Protein AF-A0A3N5GPU4-F1 (afdb_monomer_lite)

Structure (mmCIF, N/CA/C/O backbone):
data_AF-A0A3N5GPU4-F1
#
_entry.id   AF-A0A3N5GPU4-F1
#
loop_
_atom_site.group_PDB
_atom_site.id
_atom_site.type_symbol
_atom_site.label_atom_id
_atom_site.label_alt_id
_atom_site.label_comp_id
_atom_site.label_asym_id
_atom_site.label_entity_id
_atom_site.label_seq_id
_atom_site.pdbx_PDB_ins_code
_atom_site.Cartn_x
_atom_site.Cartn_y
_atom_site.Cartn_z
_atom_site.occupancy
_atom_site.B_iso_or_equiv
_atom_site.auth_seq_id
_atom_site.auth_comp_id
_atom_site.auth_asym_id
_atom_site.auth_atom_id
_atom_site.pdbx_PDB_model_num
ATOM 1 N N . MET A 1 1 ? -54.679 56.031 53.999 1.00 40.88 1 MET A N 1
ATOM 2 C CA . MET A 1 1 ? -55.301 56.133 52.662 1.00 40.88 1 MET A CA 1
ATOM 3 C C . MET A 1 1 ? -54.328 55.562 51.638 1.00 40.88 1 MET A C 1
ATOM 5 O O . MET A 1 1 ? -53.321 56.188 51.345 1.00 40.88 1 MET A O 1
ATOM 9 N N . LEU A 1 2 ? -54.595 54.326 51.203 1.00 44.41 2 LEU A N 1
ATOM 10 C CA . LEU A 1 2 ? -53.913 53.600 50.126 1.00 44.41 2 LEU A CA 1
ATOM 11 C C . LEU A 1 2 ? -54.060 54.351 48.800 1.00 44.41 2 LEU A C 1
ATOM 13 O O . LEU A 1 2 ? -55.201 54.621 48.430 1.00 44.41 2 LEU A O 1
ATOM 17 N N . ARG A 1 3 ? -52.971 54.553 48.043 1.00 44.88 3 ARG A N 1
ATOM 18 C CA . ARG A 1 3 ? -53.021 54.632 46.571 1.00 44.88 3 ARG A CA 1
ATOM 19 C C . ARG A 1 3 ? -51.745 54.083 45.919 1.00 44.88 3 ARG A C 1
ATOM 21 O O . ARG A 1 3 ? -50.701 54.717 45.935 1.00 44.88 3 ARG A O 1
ATOM 28 N N . CYS A 1 4 ? -51.922 52.908 45.313 1.00 46.06 4 CYS A N 1
ATOM 29 C CA . CYS A 1 4 ? -51.474 52.545 43.966 1.00 46.06 4 CYS A CA 1
ATOM 30 C C . CYS A 1 4 ? -49.978 52.638 43.628 1.00 46.06 4 CYS A C 1
ATOM 32 O O . CYS A 1 4 ? -49.576 53.456 42.810 1.00 46.06 4 CYS A O 1
ATOM 34 N N . ALA A 1 5 ? -49.190 51.689 44.136 1.00 51.31 5 ALA A N 1
ATOM 35 C CA . ALA A 1 5 ? -47.866 51.334 43.606 1.00 51.31 5 ALA A CA 1
ATOM 36 C C . ALA A 1 5 ? -47.909 50.023 42.780 1.00 51.31 5 ALA A C 1
ATOM 38 O O . ALA A 1 5 ? -46.985 49.217 42.826 1.00 51.31 5 ALA A O 1
ATOM 39 N N . SER A 1 6 ? -49.009 49.764 42.061 1.00 52.56 6 SER A N 1
ATOM 40 C CA . SER A 1 6 ? -49.341 48.425 41.534 1.00 52.56 6 SER A CA 1
ATOM 41 C C . SER A 1 6 ? -49.562 48.361 40.022 1.00 52.56 6 SER A C 1
ATOM 43 O O . SER A 1 6 ? -50.346 47.539 39.559 1.00 52.56 6 SER A O 1
ATOM 45 N N . THR A 1 7 ? -48.868 49.185 39.232 1.00 50.41 7 THR A N 1
ATOM 46 C CA . THR A 1 7 ? -49.038 49.148 37.765 1.00 50.41 7 THR A CA 1
ATOM 47 C C . THR A 1 7 ? -47.733 49.296 36.984 1.00 50.41 7 THR A C 1
ATOM 49 O O . THR A 1 7 ? -47.697 49.971 35.964 1.00 50.41 7 THR A O 1
ATOM 52 N N . LEU A 1 8 ? -46.638 48.683 37.447 1.00 48.53 8 LEU A N 1
ATOM 53 C CA . LEU A 1 8 ? -45.369 48.680 36.695 1.00 48.53 8 LEU A CA 1
ATOM 54 C C . LEU A 1 8 ? -44.578 47.361 36.762 1.00 48.53 8 LEU A C 1
ATOM 56 O O . LEU A 1 8 ? -43.418 47.323 36.374 1.00 48.53 8 LEU A O 1
ATOM 60 N N . LEU A 1 9 ? -45.196 46.261 37.211 1.00 51.00 9 LEU A N 1
ATOM 61 C CA . LEU A 1 9 ? -44.506 44.977 37.435 1.00 51.00 9 LEU A CA 1
ATOM 62 C C . LEU A 1 9 ? -45.123 43.776 36.696 1.00 51.00 9 LEU A C 1
ATOM 64 O O . LEU A 1 9 ? -44.971 42.645 37.142 1.00 51.00 9 LEU A O 1
ATOM 68 N N . LEU A 1 10 ? -45.818 43.984 35.571 1.00 47.97 10 LEU A N 1
ATOM 69 C CA . LEU A 1 10 ? -46.536 42.886 34.894 1.00 47.97 10 LEU A CA 1
ATOM 70 C C . LEU A 1 10 ? -46.250 42.688 33.397 1.00 47.97 10 LEU A C 1
ATOM 72 O O . LEU A 1 10 ? -46.889 41.835 32.796 1.00 47.97 10 LEU A O 1
ATOM 76 N N . PHE A 1 11 ? -45.276 43.379 32.790 1.00 50.06 11 PHE A N 1
ATOM 77 C CA . PHE A 1 11 ? -45.044 43.269 31.333 1.00 50.06 11 PHE A CA 1
ATOM 78 C C . PHE A 1 11 ? -43.655 42.804 30.862 1.00 50.06 11 PHE A C 1
ATOM 80 O O . PHE A 1 11 ? -43.405 42.804 29.663 1.00 50.06 11 PHE A O 1
ATOM 87 N N . GLY A 1 12 ? -42.755 42.363 31.747 1.00 44.22 12 GLY A N 1
ATOM 88 C CA . GLY A 1 12 ? -41.381 42.011 31.338 1.00 44.22 12 GLY A CA 1
ATOM 89 C C . GLY A 1 12 ? -40.868 40.628 31.738 1.00 44.22 12 GLY A C 1
ATOM 90 O O . GLY A 1 12 ? -39.734 40.304 31.412 1.00 44.22 12 GLY A O 1
ATOM 91 N N . ALA A 1 13 ? -41.649 39.813 32.451 1.00 53.00 13 ALA A N 1
ATOM 92 C CA . ALA A 1 13 ? -41.194 38.518 32.976 1.00 53.00 13 ALA A CA 1
ATOM 93 C C . ALA A 1 13 ? -41.634 37.317 32.114 1.00 53.00 13 ALA A C 1
ATOM 95 O O . ALA A 1 13 ? -41.791 36.210 32.622 1.00 53.00 13 ALA A O 1
ATOM 96 N N . LEU A 1 14 ? -41.837 37.523 30.809 1.00 52.50 14 LEU A N 1
ATOM 97 C CA . LEU A 1 14 ? -42.201 36.470 29.856 1.00 52.50 14 LEU A 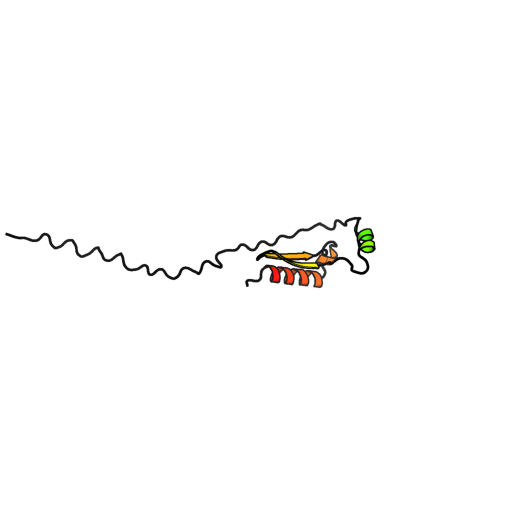CA 1
ATOM 98 C C . LEU A 1 14 ? -41.122 36.313 28.771 1.00 52.50 14 LEU A C 1
ATOM 100 O O . LEU A 1 14 ? -41.379 36.476 27.586 1.00 52.50 14 LEU A O 1
ATOM 104 N N . LEU A 1 15 ? -39.885 36.038 29.192 1.00 50.50 15 LEU A N 1
ATOM 105 C CA . LEU A 1 15 ? -38.747 35.781 28.294 1.00 50.50 15 LEU A CA 1
ATOM 106 C C . LEU A 1 15 ? -37.856 34.622 28.783 1.00 50.50 15 LEU A C 1
ATOM 108 O O . LEU A 1 15 ? -36.665 34.585 28.496 1.00 50.50 15 LEU A O 1
ATOM 112 N N . LEU A 1 16 ? -38.417 33.668 29.537 1.00 54.00 16 LEU A N 1
ATOM 113 C CA . LEU A 1 16 ? -37.647 32.556 30.123 1.00 54.00 16 LEU A CA 1
ATOM 114 C C . LEU A 1 16 ? -38.165 31.145 29.816 1.00 54.00 16 LEU A C 1
ATOM 116 O O . LEU A 1 16 ? -37.643 30.181 30.365 1.00 54.00 16 LEU A O 1
ATOM 120 N N . VAL A 1 17 ? -39.135 30.970 28.918 1.00 59.56 17 VAL A N 1
ATOM 121 C CA . VAL A 1 17 ? -39.632 29.626 28.575 1.00 59.56 17 VAL A CA 1
ATOM 122 C C . VAL A 1 17 ? -39.731 29.489 27.063 1.00 59.56 17 VAL A C 1
ATOM 124 O O . VAL A 1 17 ? -40.772 29.741 26.469 1.00 59.56 17 VAL A O 1
ATOM 127 N N . GLY A 1 18 ? -38.612 29.148 26.424 1.00 52.50 18 GLY A N 1
ATOM 128 C CA . GLY A 1 18 ? -38.579 29.039 24.965 1.00 52.50 18 GLY A CA 1
ATOM 129 C C . GLY A 1 18 ? -37.278 28.547 24.343 1.00 52.50 18 GLY A C 1
ATOM 130 O O . GLY A 1 18 ? -37.072 28.776 23.162 1.00 52.50 18 GLY A O 1
ATOM 131 N N . CYS A 1 19 ? -36.410 27.863 25.089 1.00 46.50 19 CYS A N 1
ATOM 132 C CA . CYS A 1 19 ? -35.359 27.040 24.494 1.00 46.50 19 CYS A CA 1
ATOM 133 C C . CYS A 1 19 ? -35.629 25.595 24.904 1.00 46.50 19 CYS A C 1
ATOM 135 O O . CYS A 1 19 ? -34.998 25.066 25.815 1.00 46.50 19 CYS A O 1
ATOM 137 N N . ALA A 1 20 ? -36.603 24.956 24.252 1.00 55.38 20 ALA A N 1
ATOM 138 C CA . ALA A 1 20 ? -36.563 23.507 24.154 1.00 55.38 20 ALA A CA 1
ATOM 139 C C . ALA A 1 20 ? -35.249 23.193 23.436 1.00 55.38 20 ALA A C 1
ATOM 141 O O . ALA A 1 20 ? -35.100 23.506 22.255 1.00 55.38 20 ALA A O 1
ATOM 142 N N . ALA A 1 21 ? -34.262 22.688 24.176 1.00 60.38 21 ALA A N 1
ATOM 143 C CA . ALA A 1 21 ? -33.042 22.175 23.590 1.00 60.38 21 ALA A CA 1
ATOM 144 C C . ALA A 1 21 ? -33.472 21.104 22.586 1.00 60.38 21 ALA A C 1
ATOM 146 O O . ALA A 1 21 ? -33.895 20.015 22.975 1.00 6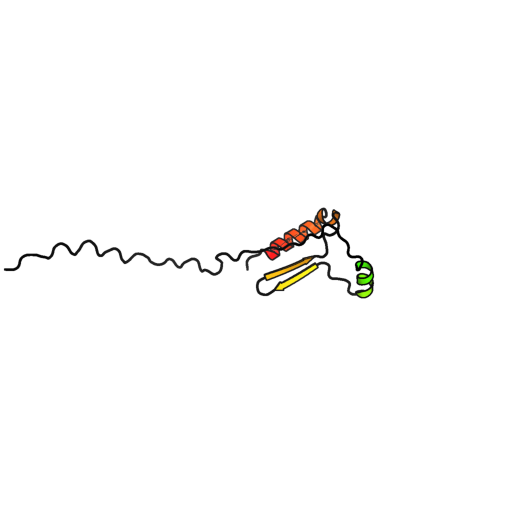0.38 21 ALA A O 1
ATOM 147 N N . ALA A 1 22 ? -33.429 21.438 21.293 1.00 60.41 22 ALA A N 1
ATOM 148 C CA . ALA A 1 22 ? -33.440 20.422 20.261 1.00 60.41 22 ALA A CA 1
ATOM 149 C C . ALA A 1 22 ? -32.372 19.404 20.679 1.00 60.41 22 ALA A C 1
ATOM 151 O O . ALA A 1 22 ? -31.289 19.845 21.088 1.00 60.41 22 ALA A O 1
ATOM 152 N N . PRO A 1 23 ? -32.653 18.087 20.668 1.00 57.69 23 PRO A N 1
ATOM 153 C CA . PRO A 1 23 ? -31.606 17.112 20.911 1.00 57.69 23 PRO A CA 1
ATOM 154 C C . PRO A 1 23 ? -30.474 17.465 19.951 1.00 57.69 23 PRO A C 1
ATOM 156 O O . PRO A 1 23 ? -30.650 17.430 18.732 1.00 57.69 23 PRO A O 1
ATOM 159 N N . GLY A 1 24 ? -29.360 17.945 20.515 1.00 56.84 24 GLY A N 1
ATOM 160 C CA . GLY A 1 24 ? -28.191 18.298 19.730 1.00 56.84 24 GLY A CA 1
ATOM 161 C C . GLY A 1 24 ? -27.829 17.087 18.879 1.00 56.84 24 GLY A C 1
ATOM 162 O O . GLY A 1 24 ? -28.082 15.960 19.325 1.00 56.84 24 GLY A O 1
ATOM 163 N N . PRO A 1 25 ? -27.294 17.281 17.661 1.00 56.28 25 PRO A N 1
ATOM 164 C CA . PRO A 1 25 ? -26.867 16.161 16.836 1.00 56.28 25 PRO A CA 1
ATOM 165 C C . PRO A 1 25 ? -26.046 15.229 17.721 1.00 56.28 25 PRO A C 1
ATOM 167 O O . PRO A 1 25 ? -25.069 15.665 18.334 1.00 56.28 25 PRO A O 1
ATOM 170 N N . SER A 1 26 ? -26.515 13.987 17.865 1.00 54.31 26 SER A N 1
ATOM 171 C CA . SER A 1 26 ? -25.852 12.959 18.655 1.00 54.31 26 SER A CA 1
ATOM 172 C C . SER A 1 26 ? -24.382 12.972 18.260 1.00 54.31 26 SER A C 1
ATOM 174 O O . SER A 1 26 ? -24.036 12.708 17.106 1.00 54.31 26 SER A O 1
ATOM 176 N N . SER A 1 27 ? -23.535 13.370 19.203 1.00 55.19 27 SER A N 1
ATOM 177 C CA . SER A 1 27 ? -22.139 13.770 19.016 1.00 55.19 27 SER A CA 1
ATOM 178 C C . SER A 1 27 ? -21.203 12.601 18.703 1.00 55.19 27 SER A C 1
ATOM 180 O O . SER A 1 27 ? -20.011 12.652 18.987 1.00 55.19 27 SER A O 1
ATOM 182 N N . THR A 1 28 ? -21.717 11.531 18.102 1.00 53.62 28 THR A N 1
ATOM 183 C CA . THR A 1 28 ? -20.945 10.325 17.804 1.00 53.62 28 THR A CA 1
ATOM 184 C C . THR A 1 28 ? -20.283 10.356 16.422 1.00 53.62 28 THR A C 1
ATOM 186 O O . THR A 1 28 ? -19.391 9.553 16.183 1.00 53.62 28 THR A O 1
ATOM 189 N N . ASP A 1 29 ? -20.641 11.297 15.535 1.00 56.50 29 ASP A N 1
ATOM 190 C CA . ASP A 1 29 ? -20.004 11.451 14.205 1.00 56.50 29 ASP A CA 1
ATOM 191 C C . ASP A 1 29 ? -19.520 12.886 13.916 1.00 56.50 29 ASP A C 1
ATOM 193 O O . ASP A 1 29 ? -19.193 13.237 12.780 1.00 56.50 29 ASP A O 1
ATOM 197 N N . ALA A 1 30 ? -19.436 13.736 14.946 1.00 52.59 30 ALA A N 1
ATOM 198 C CA . ALA A 1 30 ? -18.819 15.055 14.832 1.00 52.59 30 ALA A CA 1
ATOM 199 C C . ALA A 1 30 ? -17.290 14.913 14.696 1.00 52.59 30 ALA A C 1
ATOM 201 O O . ALA A 1 30 ? -16.533 15.101 15.642 1.00 52.59 30 ALA A O 1
ATOM 202 N N . GLY A 1 31 ? -16.847 14.576 13.484 1.00 60.47 31 GLY A N 1
ATOM 203 C CA . GLY A 1 31 ? -15.536 14.970 12.980 1.00 60.47 31 GLY A CA 1
ATOM 204 C C . GLY A 1 31 ? -14.357 14.057 13.308 1.00 60.47 31 GLY A C 1
ATOM 205 O O . GLY A 1 31 ? -13.265 14.566 13.542 1.00 60.47 31 GLY A O 1
ATOM 206 N N . LEU A 1 32 ? -14.505 12.727 13.261 1.00 61.38 32 LEU A N 1
ATOM 207 C CA . LEU A 1 32 ? -13.316 11.869 13.165 1.00 61.38 32 LEU A CA 1
ATOM 208 C C . LEU A 1 32 ? -12.636 12.110 11.810 1.00 61.38 32 LEU A C 1
ATOM 210 O O . LEU A 1 32 ? -13.077 11.610 10.769 1.00 61.38 32 LEU A O 1
ATOM 214 N N . ALA A 1 33 ? -11.567 12.907 11.826 1.00 69.19 33 ALA A N 1
ATOM 215 C CA . ALA A 1 33 ? -10.700 13.102 10.676 1.00 69.19 33 ALA A CA 1
ATOM 216 C C . ALA A 1 33 ? -10.174 11.736 10.207 1.00 69.19 33 ALA A C 1
ATOM 218 O O . ALA A 1 33 ? -9.556 10.990 10.967 1.00 69.19 33 ALA A O 1
ATOM 219 N N . ARG A 1 34 ? -10.449 11.389 8.947 1.00 76.88 34 ARG A N 1
ATOM 220 C CA . ARG A 1 34 ? -9.925 10.171 8.318 1.00 76.88 34 ARG A CA 1
ATOM 221 C C . ARG A 1 34 ? -8.579 10.519 7.704 1.00 76.88 34 ARG A C 1
ATOM 223 O O . ARG A 1 34 ? -8.529 11.282 6.746 1.00 76.88 34 ARG A O 1
ATOM 230 N N . VAL A 1 35 ? -7.505 9.972 8.259 1.00 80.69 35 VAL A N 1
ATOM 231 C CA . VAL A 1 35 ? -6.148 10.177 7.747 1.00 80.69 35 VAL A CA 1
ATOM 232 C C . VAL A 1 35 ? -5.758 8.970 6.904 1.00 80.69 35 VAL A C 1
ATOM 234 O O . VAL A 1 35 ? -5.783 7.839 7.388 1.00 80.69 35 VAL A O 1
ATOM 237 N N . VAL A 1 36 ? -5.403 9.212 5.643 1.00 85.25 36 VAL A N 1
ATOM 238 C CA . VAL A 1 36 ? -4.781 8.213 4.768 1.00 85.25 36 VAL A CA 1
ATOM 239 C C . VAL A 1 36 ? -3.303 8.569 4.655 1.00 85.25 36 VAL A C 1
ATOM 241 O O . VAL A 1 36 ? -2.962 9.652 4.190 1.00 85.25 36 VAL A O 1
ATOM 244 N N . TYR A 1 37 ? -2.437 7.666 5.108 1.00 84.00 37 TYR A N 1
ATOM 245 C CA . TYR A 1 37 ? -0.986 7.790 4.991 1.00 84.00 37 TYR A CA 1
ATOM 246 C C . TYR A 1 37 ? -0.486 6.855 3.888 1.00 84.00 37 TYR A C 1
ATOM 248 O O . TYR A 1 37 ? -0.804 5.666 3.901 1.00 84.00 37 TYR A O 1
ATOM 256 N N . VAL A 1 38 ? 0.281 7.394 2.940 1.00 83.81 38 VAL A N 1
ATOM 257 C CA . VAL A 1 38 ? 0.844 6.653 1.803 1.00 83.81 38 VAL A CA 1
ATOM 258 C C . VAL A 1 38 ? 2.343 6.916 1.743 1.00 83.81 38 VAL A C 1
ATOM 260 O O . VAL A 1 38 ? 2.776 8.063 1.841 1.00 83.81 38 VAL A O 1
ATOM 263 N N . THR A 1 39 ? 3.130 5.859 1.558 1.00 78.38 39 THR A N 1
ATOM 264 C CA . THR A 1 39 ? 4.568 5.945 1.292 1.00 78.38 39 THR A CA 1
ATOM 265 C C . THR A 1 39 ? 4.836 5.655 -0.179 1.00 78.38 39 THR A C 1
ATOM 267 O O . THR A 1 39 ? 4.311 4.698 -0.741 1.00 78.38 39 THR A O 1
ATOM 270 N N . HIS A 1 40 ? 5.663 6.483 -0.813 1.00 78.06 40 HIS A N 1
ATOM 271 C CA . HIS A 1 40 ? 6.101 6.294 -2.193 1.00 78.06 40 HIS A CA 1
ATOM 272 C C . HIS A 1 40 ? 7.630 6.229 -2.223 1.00 78.06 40 HIS A C 1
ATOM 274 O O . HIS A 1 40 ? 8.292 7.183 -1.821 1.00 78.06 40 HIS A O 1
ATOM 280 N N . SER A 1 41 ? 8.188 5.099 -2.667 1.00 71.50 41 SER A N 1
ATOM 281 C CA . SER A 1 41 ? 9.636 4.834 -2.644 1.00 71.50 41 SER A CA 1
ATOM 282 C C . SER A 1 41 ? 10.365 5.166 -3.950 1.00 71.50 41 SER A C 1
ATOM 284 O O . SER A 1 41 ? 11.576 4.980 -4.026 1.00 71.50 41 SER A O 1
ATOM 286 N N . GLY A 1 42 ? 9.657 5.644 -4.981 1.00 71.19 42 GLY A N 1
ATOM 287 C CA . GLY A 1 42 ? 10.270 6.108 -6.233 1.00 71.19 42 GLY A CA 1
ATOM 288 C C . GLY A 1 42 ? 11.043 5.048 -7.024 1.00 71.19 42 GLY A C 1
ATOM 289 O O . GLY A 1 42 ? 11.913 5.412 -7.804 1.00 71.19 42 GLY A O 1
ATOM 290 N N . GLY A 1 43 ? 10.769 3.756 -6.823 1.00 69.88 43 GLY A N 1
ATOM 291 C CA . GLY A 1 43 ? 11.426 2.690 -7.591 1.00 69.88 43 GLY A CA 1
ATOM 292 C C . GLY A 1 43 ? 12.811 2.246 -7.093 1.00 69.88 43 GLY A C 1
ATOM 293 O O . GLY A 1 43 ? 13.537 1.581 -7.828 1.00 69.88 43 GLY A O 1
ATOM 294 N N . TYR A 1 44 ? 13.175 2.540 -5.836 1.00 74.94 44 TYR A N 1
ATOM 295 C CA . TYR A 1 44 ? 14.361 1.962 -5.171 1.00 74.94 44 TYR A CA 1
ATOM 296 C C . TYR A 1 44 ? 14.273 0.467 -4.751 1.00 74.94 44 TYR A C 1
ATOM 298 O O . TYR A 1 44 ? 13.662 0.127 -3.728 1.00 74.94 44 TYR A O 1
ATOM 306 N N . ARG A 1 45 ? 14.900 -0.448 -5.502 1.00 73.44 45 ARG A N 1
ATOM 307 C CA . ARG A 1 45 ? 14.860 -1.892 -5.192 1.00 73.44 45 ARG A CA 1
ATOM 308 C C . ARG A 1 45 ? 15.829 -2.218 -4.056 1.00 73.44 45 ARG A C 1
ATOM 310 O O . ARG A 1 45 ? 16.966 -1.768 -4.065 1.00 73.44 45 ARG A O 1
ATOM 317 N N . HIS A 1 46 ? 15.404 -3.044 -3.102 1.00 76.81 46 HIS A N 1
ATOM 318 C CA . HIS A 1 46 ? 16.308 -3.564 -2.075 1.00 76.81 46 HIS A CA 1
ATOM 319 C C . HIS A 1 46 ? 17.113 -4.755 -2.618 1.00 76.81 46 HIS A C 1
ATOM 321 O O . HIS A 1 46 ? 16.531 -5.723 -3.110 1.00 76.81 46 HIS A O 1
ATOM 327 N N . ASP A 1 47 ? 18.436 -4.744 -2.448 1.00 85.19 47 ASP A N 1
ATOM 328 C CA . ASP A 1 47 ? 19.323 -5.833 -2.903 1.00 85.19 47 ASP A CA 1
ATOM 329 C C . ASP A 1 47 ? 19.050 -7.178 -2.211 1.00 85.19 47 ASP A C 1
ATOM 331 O O . ASP A 1 47 ? 19.457 -8.235 -2.686 1.00 85.19 47 ASP A O 1
ATOM 335 N N . CYS A 1 48 ? 18.324 -7.167 -1.092 1.00 83.69 48 CYS A N 1
ATOM 336 C CA . CYS A 1 48 ? 17.977 -8.372 -0.347 1.00 83.69 48 CYS A CA 1
ATOM 337 C C . CYS A 1 48 ? 16.833 -9.192 -0.969 1.00 83.69 48 CYS A C 1
ATOM 339 O O . CYS A 1 48 ? 16.540 -10.278 -0.464 1.00 83.69 48 CYS A O 1
ATOM 341 N N . LEU A 1 49 ? 16.166 -8.715 -2.029 1.00 80.19 49 LEU A N 1
ATOM 342 C CA . LEU A 1 49 ? 15.004 -9.401 -2.612 1.00 80.19 49 LEU A CA 1
ATOM 343 C C . LEU A 1 49 ? 15.302 -10.831 -3.114 1.00 80.19 49 LEU A C 1
ATOM 345 O O . LEU A 1 49 ? 14.529 -11.727 -2.764 1.00 80.19 49 LEU A O 1
ATOM 349 N N . PRO A 1 50 ? 16.398 -11.108 -3.856 1.00 83.62 50 PRO A N 1
ATOM 350 C CA . PRO A 1 50 ? 16.709 -12.468 -4.306 1.00 83.62 50 PRO A CA 1
ATOM 351 C C . PRO A 1 50 ? 16.928 -13.429 -3.134 1.00 83.62 50 PRO A C 1
ATOM 353 O O . PRO A 1 50 ? 16.354 -14.516 -3.099 1.00 83.62 50 PRO A O 1
ATOM 356 N N . THR A 1 51 ? 17.698 -12.998 -2.133 1.00 86.25 51 THR A N 1
ATOM 357 C CA . THR A 1 51 ? 17.954 -13.772 -0.912 1.00 86.25 51 THR A CA 1
ATOM 358 C C . THR A 1 51 ? 16.663 -14.017 -0.137 1.00 86.25 51 THR A C 1
ATOM 360 O O . THR A 1 51 ? 16.402 -15.131 0.308 1.00 86.25 51 THR A O 1
ATOM 363 N N . SER A 1 52 ? 15.809 -12.997 -0.023 1.00 81.25 52 SER A N 1
ATOM 364 C CA . SER A 1 52 ? 14.525 -13.121 0.668 1.00 81.25 52 SER A CA 1
ATOM 365 C C . SER A 1 52 ? 13.624 -14.145 -0.020 1.00 81.25 52 SER A C 1
ATOM 367 O O . SER A 1 52 ? 12.968 -14.917 0.669 1.00 81.25 52 SER A O 1
ATOM 369 N N . ALA A 1 53 ? 13.606 -14.191 -1.356 1.00 81.88 53 ALA A N 1
ATOM 370 C CA . ALA A 1 53 ? 12.842 -15.181 -2.119 1.00 81.88 53 ALA A CA 1
ATOM 371 C C . ALA A 1 53 ? 13.333 -16.613 -1.925 1.00 81.88 53 ALA A C 1
ATOM 373 O O . ALA A 1 53 ? 12.513 -17.525 -1.831 1.00 81.88 53 ALA A O 1
ATOM 374 N N . GLN A 1 54 ? 14.644 -16.814 -1.806 1.00 84.50 54 GLN A N 1
ATOM 375 C CA . GLN A 1 54 ? 15.199 -18.130 -1.496 1.00 84.50 54 GLN A CA 1
ATOM 376 C C . GLN A 1 54 ? 14.786 -18.601 -0.096 1.00 84.50 54 GLN A C 1
ATOM 378 O O . GLN A 1 54 ? 14.403 -19.756 0.072 1.00 84.50 54 GLN A O 1
ATOM 383 N N . VAL A 1 55 ? 14.825 -17.706 0.895 1.00 83.88 55 VAL A N 1
ATOM 384 C CA . VAL A 1 55 ? 14.554 -18.047 2.302 1.00 83.88 55 VAL A CA 1
ATOM 385 C C . VAL A 1 55 ? 13.068 -18.301 2.575 1.00 83.88 55 VAL A C 1
ATOM 387 O O . VAL A 1 55 ? 12.740 -19.146 3.403 1.00 83.88 55 VAL A O 1
ATOM 390 N N . THR A 1 56 ? 12.151 -17.603 1.903 1.00 80.44 56 THR A N 1
ATOM 391 C CA . THR A 1 56 ? 10.704 -17.729 2.171 1.00 80.44 56 THR A CA 1
ATOM 392 C C . THR A 1 56 ? 9.987 -18.759 1.298 1.00 80.44 56 THR A C 1
ATOM 394 O O . THR A 1 56 ? 8.771 -18.915 1.406 1.00 80.44 56 THR A O 1
ATOM 397 N N . ASN A 1 57 ? 10.692 -19.459 0.410 1.00 77.81 57 ASN A N 1
ATOM 398 C CA . ASN A 1 57 ? 10.117 -20.541 -0.390 1.00 77.81 57 ASN A CA 1
ATOM 399 C C . ASN A 1 57 ? 9.759 -21.743 0.525 1.00 77.81 57 ASN A C 1
ATOM 401 O O . ASN A 1 57 ? 10.579 -22.083 1.379 1.00 77.81 57 ASN A O 1
ATOM 405 N N . PRO A 1 58 ? 8.584 -22.410 0.409 1.00 76.69 58 PRO A N 1
ATOM 406 C CA . PRO A 1 58 ? 7.542 -22.303 -0.627 1.00 76.69 58 PRO A CA 1
ATOM 407 C C . PRO A 1 58 ? 6.458 -21.240 -0.397 1.00 76.69 58 PRO A C 1
ATOM 409 O O . PRO A 1 58 ? 5.609 -21.034 -1.259 1.00 76.69 58 PRO A O 1
ATOM 412 N N . TRP A 1 59 ? 6.442 -20.589 0.762 1.00 75.75 59 TRP A N 1
ATOM 413 C CA . TRP A 1 59 ? 5.310 -19.776 1.223 1.00 75.75 59 TRP A CA 1
ATOM 414 C C . TRP A 1 59 ? 5.251 -18.377 0.591 1.00 75.75 59 TRP A C 1
ATOM 416 O O . TRP A 1 59 ? 4.193 -17.747 0.592 1.00 75.75 59 TRP A O 1
ATOM 426 N N . GLY A 1 60 ? 6.369 -17.906 0.030 1.00 77.88 60 GLY A N 1
ATOM 427 C CA . GLY A 1 60 ? 6.491 -16.585 -0.588 1.00 77.88 60 GLY A CA 1
ATOM 428 C C . GLY A 1 60 ? 6.416 -15.435 0.423 1.00 77.88 60 GLY A C 1
ATOM 429 O O . GLY A 1 60 ? 6.461 -15.641 1.637 1.00 77.88 60 GLY A O 1
ATOM 430 N N . HIS A 1 61 ? 6.305 -14.204 -0.082 1.00 76.69 61 HIS A N 1
ATOM 431 C CA . HIS A 1 61 ? 6.075 -13.000 0.726 1.00 76.69 61 HIS A CA 1
ATOM 432 C C . HIS A 1 61 ? 4.703 -12.426 0.380 1.00 76.69 61 HIS A C 1
ATOM 434 O O . HIS A 1 61 ? 4.403 -12.251 -0.805 1.00 76.69 61 HIS A O 1
ATOM 440 N N . PRO A 1 62 ? 3.862 -12.091 1.371 1.00 83.75 62 PRO A N 1
ATOM 441 C CA . PRO A 1 62 ? 2.582 -11.465 1.087 1.00 83.75 62 PRO A CA 1
ATOM 442 C C . PRO A 1 62 ? 2.808 -10.094 0.441 1.00 83.75 62 PRO A C 1
ATOM 444 O O . PRO A 1 62 ? 3.322 -9.169 1.068 1.00 83.75 62 PRO A O 1
ATOM 447 N N . LEU A 1 63 ? 2.396 -9.961 -0.821 1.00 85.94 63 LEU A N 1
ATOM 448 C CA . LEU A 1 63 ? 2.536 -8.719 -1.587 1.00 85.94 63 LEU A CA 1
ATOM 449 C C . LEU A 1 63 ? 1.502 -7.662 -1.193 1.00 85.94 63 LEU A C 1
ATOM 451 O O . LEU A 1 63 ? 1.723 -6.478 -1.418 1.00 85.94 63 LEU A O 1
ATOM 455 N N . ALA A 1 64 ? 0.373 -8.065 -0.612 1.00 90.50 64 ALA A N 1
ATOM 456 C CA . ALA A 1 64 ? -0.613 -7.151 -0.060 1.00 90.50 64 ALA A CA 1
ATOM 457 C C . ALA A 1 64 ? -1.371 -7.813 1.092 1.00 90.50 64 ALA A C 1
ATOM 459 O O . ALA A 1 64 ? -1.658 -9.009 1.046 1.00 90.50 64 ALA A O 1
ATOM 460 N N . TRP A 1 65 ? -1.704 -7.038 2.120 1.00 92.94 65 TRP A N 1
ATOM 461 C CA . TRP A 1 65 ? -2.508 -7.508 3.247 1.00 92.94 65 TRP A CA 1
ATOM 462 C C . TRP A 1 65 ? -3.266 -6.356 3.902 1.00 92.94 65 TRP A C 1
ATOM 464 O O . TRP A 1 65 ? -2.913 -5.184 3.760 1.00 92.94 65 TRP A O 1
ATOM 474 N N . VAL A 1 66 ? -4.315 -6.705 4.645 1.00 94.19 66 VAL A N 1
ATOM 475 C CA . VAL A 1 66 ? -5.110 -5.764 5.438 1.00 94.19 66 VAL A CA 1
ATOM 476 C C . VAL A 1 66 ? -5.137 -6.178 6.899 1.00 94.19 66 VAL A C 1
ATOM 478 O O . VAL A 1 66 ? -5.097 -7.365 7.224 1.00 94.19 66 VAL A O 1
ATOM 481 N N . ARG A 1 67 ? -5.218 -5.196 7.797 1.00 94.56 67 ARG A N 1
ATOM 482 C CA . ARG A 1 67 ? -5.321 -5.423 9.241 1.00 94.56 67 ARG A CA 1
ATOM 483 C C . ARG A 1 67 ? -6.139 -4.319 9.907 1.00 94.56 67 ARG A C 1
ATOM 485 O O . ARG A 1 67 ? -6.062 -3.156 9.520 1.00 94.56 67 ARG A O 1
ATOM 492 N N . MET A 1 68 ? -6.894 -4.674 10.942 1.00 94.19 68 MET A N 1
ATOM 493 C CA . MET A 1 68 ? -7.496 -3.701 11.859 1.00 94.19 68 MET A CA 1
ATOM 494 C C . MET A 1 68 ? -6.496 -3.314 12.954 1.00 94.19 68 MET A C 1
ATOM 496 O O . MET A 1 68 ? -5.833 -4.185 13.522 1.00 94.19 68 MET A O 1
ATOM 500 N N . HIS A 1 69 ? -6.421 -2.029 13.292 1.00 90.31 69 HIS A N 1
ATOM 501 C CA . HIS A 1 69 ? -5.672 -1.535 14.447 1.00 90.31 69 HIS A CA 1
ATOM 502 C C . HIS A 1 69 ? -6.576 -0.633 15.291 1.00 90.31 69 HIS A C 1
ATOM 504 O O . HIS A 1 69 ? -6.842 0.515 14.932 1.00 90.31 69 HIS A O 1
ATOM 510 N N . GLY A 1 70 ? -7.116 -1.178 16.384 1.00 90.12 70 GLY A N 1
ATOM 511 C CA . GLY A 1 70 ? -8.226 -0.547 17.097 1.00 90.12 70 GLY A CA 1
ATOM 512 C C . GLY A 1 70 ? -9.418 -0.332 16.157 1.00 90.12 70 GLY A C 1
ATOM 513 O O . GLY A 1 70 ? -9.872 -1.268 15.499 1.00 90.12 70 GLY A O 1
ATOM 514 N N . GLN A 1 71 ? -9.891 0.913 16.058 1.00 86.25 71 GLN A N 1
ATOM 515 C CA . GLN A 1 71 ? -10.941 1.312 15.106 1.00 86.25 71 GLN A CA 1
ATOM 516 C C . GLN A 1 71 ? -10.394 1.674 13.711 1.00 86.25 71 GLN A C 1
ATOM 518 O O . GLN A 1 71 ? -11.167 1.910 12.782 1.00 86.25 71 GLN A O 1
ATOM 523 N N . GLY A 1 72 ? -9.069 1.724 13.553 1.00 88.06 72 GLY A N 1
ATOM 524 C CA . GLY A 1 72 ? -8.393 2.047 12.302 1.00 88.06 72 GLY A CA 1
ATOM 525 C C . GLY A 1 72 ? -8.237 0.843 11.376 1.00 88.06 72 GLY A C 1
ATOM 526 O O . GLY A 1 72 ? -8.216 -0.313 11.804 1.00 88.06 72 GLY A O 1
ATOM 527 N N . ARG A 1 73 ? -8.088 1.131 10.085 1.00 93.00 73 ARG A N 1
ATOM 528 C CA . ARG A 1 73 ? -7.829 0.151 9.029 1.00 93.00 73 ARG A CA 1
ATOM 529 C C . ARG A 1 73 ? -6.449 0.399 8.432 1.00 93.00 73 ARG A C 1
ATOM 531 O O . ARG A 1 73 ? -6.111 1.540 8.139 1.00 93.00 73 ARG A O 1
ATOM 538 N N . VAL A 1 74 ? -5.684 -0.669 8.239 1.00 93.06 74 VAL A N 1
ATOM 539 C CA . VAL A 1 74 ? -4.353 -0.646 7.629 1.00 93.06 74 VAL A CA 1
ATOM 540 C C . VAL A 1 74 ? -4.373 -1.542 6.4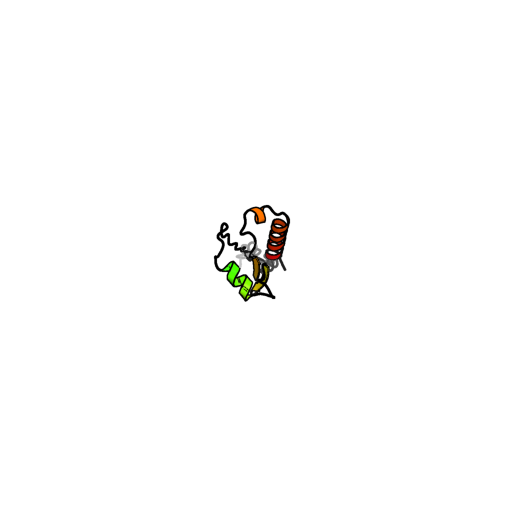02 1.00 93.06 74 VAL A C 1
ATOM 542 O O . VAL A 1 74 ? -4.844 -2.678 6.475 1.00 93.06 74 VAL A O 1
ATOM 545 N N . LEU A 1 75 ? -3.847 -1.032 5.295 1.00 93.81 75 LEU A N 1
ATOM 546 C CA . LEU A 1 75 ? -3.519 -1.807 4.108 1.00 93.81 75 LEU A CA 1
ATOM 547 C C . LEU A 1 75 ? -2.034 -1.619 3.816 1.00 93.81 75 LEU A C 1
ATOM 549 O O . LEU A 1 75 ? -1.534 -0.496 3.829 1.00 93.81 75 LEU A O 1
ATOM 553 N N . TYR A 1 76 ? -1.351 -2.721 3.548 1.00 91.44 76 TYR A N 1
ATOM 554 C CA . TYR A 1 76 ? 0.007 -2.738 3.028 1.00 91.44 76 TYR A CA 1
ATOM 555 C C . TYR A 1 76 ? -0.012 -3.324 1.621 1.00 91.44 76 TYR A C 1
ATOM 557 O O . TYR A 1 76 ? -0.719 -4.301 1.367 1.00 91.44 76 TYR A O 1
ATOM 565 N N . CYS A 1 77 ? 0.783 -2.745 0.726 1.00 90.62 77 CYS A N 1
ATOM 566 C CA . CYS A 1 77 ? 1.009 -3.257 -0.615 1.00 90.62 77 CYS A CA 1
ATOM 567 C C . CYS A 1 77 ? 2.480 -3.044 -0.989 1.00 90.62 77 CYS A C 1
ATOM 569 O O . CYS A 1 77 ? 2.975 -1.923 -0.934 1.00 90.62 77 CYS A O 1
ATOM 571 N N . ALA A 1 78 ? 3.169 -4.124 -1.350 1.00 86.56 78 ALA A N 1
ATOM 572 C CA . ALA A 1 78 ? 4.553 -4.127 -1.817 1.00 86.56 78 ALA A CA 1
ATOM 573 C C . ALA A 1 78 ?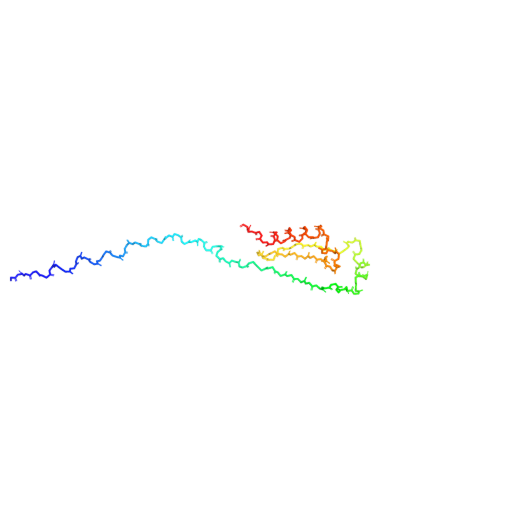 4.676 -3.837 -3.327 1.00 86.56 78 ALA A C 1
ATOM 575 O O . ALA A 1 78 ? 5.785 -3.752 -3.853 1.00 86.56 78 ALA A O 1
ATOM 576 N N . LEU A 1 79 ? 3.549 -3.720 -4.037 1.00 86.62 79 LEU A N 1
ATOM 577 C CA . LEU A 1 79 ? 3.501 -3.339 -5.449 1.00 86.62 79 LEU A CA 1
ATOM 578 C C . LEU A 1 79 ? 3.635 -1.814 -5.611 1.00 86.62 79 LEU A C 1
ATOM 580 O O . LEU A 1 79 ? 3.557 -1.062 -4.644 1.00 86.62 79 LEU A O 1
ATOM 584 N N . GLY A 1 80 ? 3.803 -1.347 -6.851 1.00 85.88 80 GLY A N 1
ATOM 585 C CA . GLY A 1 80 ? 3.937 0.085 -7.166 1.00 85.88 80 GLY A CA 1
ATOM 586 C C . GLY A 1 80 ? 5.383 0.573 -7.194 1.00 85.88 80 GLY A C 1
ATOM 587 O O . GLY A 1 80 ? 5.647 1.771 -7.226 1.00 85.88 80 GLY A O 1
ATOM 588 N N . HIS A 1 81 ? 6.330 -0.358 -7.172 1.00 84.50 81 HIS A N 1
ATOM 589 C CA . HIS A 1 81 ? 7.739 -0.039 -7.273 1.00 84.50 81 HIS A CA 1
ATOM 590 C C . HIS A 1 81 ? 8.169 0.336 -8.692 1.00 84.50 81 HIS A C 1
ATOM 592 O O . HIS A 1 81 ? 8.889 1.303 -8.905 1.00 84.50 81 HIS A O 1
ATOM 598 N N . GLU A 1 82 ? 7.700 -0.443 -9.659 1.00 84.06 82 GLU A N 1
ATOM 599 C CA . GLU A 1 82 ? 7.937 -0.209 -11.074 1.00 84.06 82 GLU A CA 1
ATOM 600 C C . GLU A 1 82 ? 6.926 0.816 -11.595 1.00 84.06 82 GLU A C 1
ATOM 602 O O . GLU A 1 82 ? 5.733 0.711 -11.288 1.00 84.06 82 GLU A O 1
ATOM 607 N N . SER A 1 83 ? 7.366 1.776 -12.412 1.00 84.62 83 SER A N 1
ATOM 608 C CA . SER A 1 83 ? 6.477 2.802 -12.981 1.00 84.62 83 SER A CA 1
ATOM 609 C C . SER A 1 83 ? 5.323 2.186 -13.776 1.00 84.62 83 SER A C 1
ATOM 611 O O . SER A 1 83 ? 4.176 2.590 -13.602 1.00 84.62 83 SER A O 1
ATOM 613 N N . SER A 1 84 ? 5.589 1.124 -14.540 1.00 89.81 84 SER A N 1
ATOM 614 C CA . SER A 1 84 ? 4.573 0.392 -15.309 1.00 89.81 84 SER A CA 1
ATOM 615 C C . SER A 1 84 ? 3.466 -0.214 -14.439 1.00 89.81 84 SER A C 1
ATOM 617 O O . SER A 1 84 ? 2.348 -0.410 -14.911 1.00 89.81 84 SER A O 1
ATOM 619 N N . THR A 1 85 ? 3.725 -0.466 -13.149 1.00 90.00 85 THR A N 1
ATOM 620 C CA . THR A 1 85 ? 2.683 -0.942 -12.226 1.00 90.00 85 THR A CA 1
ATOM 621 C C . THR A 1 85 ? 1.608 0.124 -12.020 1.00 90.00 85 THR A C 1
ATOM 623 O O . THR A 1 85 ? 0.437 -0.215 -11.892 1.00 90.00 85 THR A O 1
ATOM 626 N N . TRP A 1 86 ? 1.970 1.410 -12.040 1.00 89.50 86 TRP A N 1
ATOM 627 C CA . TRP A 1 86 ? 1.021 2.523 -11.914 1.00 89.50 86 TRP A CA 1
ATOM 628 C C . TRP A 1 86 ? 0.157 2.723 -13.160 1.00 89.50 86 TRP A C 1
ATOM 630 O O . TRP A 1 86 ? -0.951 3.252 -13.058 1.00 89.50 86 TRP A O 1
ATOM 640 N N . GLU A 1 87 ? 0.639 2.279 -14.317 1.00 92.88 87 GLU A N 1
ATOM 641 C CA . GLU A 1 87 ? -0.087 2.312 -15.590 1.00 92.88 87 GLU A CA 1
ATOM 642 C C . GLU A 1 87 ? -1.032 1.108 -15.752 1.00 92.88 87 GLU A C 1
ATOM 644 O O . GLU A 1 87 ? -1.960 1.146 -16.560 1.00 92.88 87 GLU A O 1
ATOM 649 N N . ASP A 1 88 ? -0.854 0.051 -14.952 1.00 95.44 88 ASP A N 1
ATOM 650 C CA . ASP A 1 88 ? -1.711 -1.131 -14.980 1.00 95.44 88 ASP A CA 1
ATOM 651 C C . ASP A 1 88 ? -3.081 -0.845 -14.342 1.00 95.44 88 ASP A C 1
ATOM 653 O O . ASP A 1 88 ? -3.213 -0.609 -13.134 1.00 95.44 88 ASP A O 1
ATOM 657 N N . GLY A 1 89 ? -4.142 -0.947 -15.147 1.00 97.44 89 GLY A N 1
ATOM 658 C CA . GLY A 1 89 ? -5.520 -0.734 -14.700 1.00 97.44 89 GLY A CA 1
ATOM 659 C C . GLY A 1 89 ? -5.955 -1.648 -13.545 1.00 97.44 89 GLY A C 1
ATOM 660 O O . GLY A 1 89 ? -6.810 -1.263 -12.744 1.00 97.44 89 GLY A O 1
ATOM 661 N N . ARG A 1 90 ? -5.351 -2.835 -13.393 1.00 95.94 90 ARG A N 1
ATOM 662 C CA . ARG A 1 90 ? -5.622 -3.745 -12.265 1.00 95.94 90 ARG A CA 1
ATOM 663 C C . ARG A 1 90 ? -5.069 -3.189 -10.959 1.00 95.94 90 ARG A C 1
ATOM 665 O O . ARG A 1 90 ? -5.731 -3.282 -9.926 1.00 95.94 90 ARG A O 1
ATOM 672 N N . PHE A 1 91 ? -3.883 -2.588 -11.000 1.00 93.56 91 PHE A N 1
ATOM 673 C CA . PHE A 1 91 ? -3.288 -1.953 -9.829 1.00 93.56 91 PHE A CA 1
ATOM 674 C C . PHE A 1 91 ? -4.047 -0.678 -9.449 1.00 93.56 91 PHE A C 1
ATOM 676 O O . PHE A 1 91 ? -4.371 -0.475 -8.279 1.00 93.56 91 PHE A O 1
ATOM 683 N N . GLN A 1 92 ? -4.442 0.128 -10.436 1.00 95.00 92 GLN A N 1
ATOM 684 C CA . GLN A 1 92 ? -5.308 1.289 -10.208 1.00 95.00 92 GLN A CA 1
ATOM 685 C C . GLN A 1 92 ? -6.654 0.887 -9.578 1.00 95.00 92 GLN A C 1
ATOM 687 O O . GLN A 1 92 ? -7.129 1.546 -8.650 1.00 95.00 92 GLN A O 1
ATOM 692 N N . ALA A 1 93 ? -7.254 -0.219 -10.035 1.00 96.62 93 ALA A N 1
ATOM 693 C CA . ALA A 1 93 ? -8.475 -0.762 -9.446 1.00 96.62 93 ALA A CA 1
ATOM 694 C C . ALA A 1 93 ? -8.273 -1.204 -7.989 1.00 96.62 93 ALA A C 1
ATOM 696 O O . ALA A 1 93 ? -9.065 -0.816 -7.130 1.00 96.62 93 ALA A O 1
ATOM 697 N N . LEU A 1 94 ? -7.185 -1.927 -7.699 1.00 93.69 94 LEU A N 1
ATOM 698 C CA . LEU A 1 94 ? -6.816 -2.318 -6.337 1.00 93.69 94 LEU A CA 1
ATOM 699 C C . LEU A 1 94 ? -6.710 -1.095 -5.414 1.00 93.69 94 LEU A C 1
ATOM 701 O O . LEU A 1 94 ? -7.287 -1.098 -4.327 1.00 93.69 94 LEU A O 1
ATOM 705 N N . LEU A 1 95 ? -6.003 -0.045 -5.845 1.00 92.44 95 LEU A N 1
ATOM 706 C CA . LEU A 1 95 ? -5.827 1.178 -5.057 1.00 92.44 95 LEU A CA 1
ATOM 707 C C . LEU A 1 95 ? -7.153 1.903 -4.809 1.00 92.44 95 LEU A C 1
ATOM 709 O O . LEU A 1 95 ? -7.428 2.313 -3.680 1.00 92.44 95 LEU A O 1
ATOM 713 N N . ARG A 1 96 ? -7.998 2.035 -5.836 1.00 94.94 96 ARG A N 1
ATOM 714 C CA . ARG A 1 96 ? -9.324 2.653 -5.702 1.00 94.94 96 ARG A CA 1
ATOM 715 C C . ARG A 1 96 ? -10.180 1.908 -4.677 1.00 94.94 96 ARG A C 1
ATOM 717 O O . ARG A 1 96 ? -10.769 2.534 -3.793 1.00 94.94 96 ARG A O 1
ATOM 724 N N . ASP A 1 97 ? -10.229 0.584 -4.770 1.00 95.50 97 ASP A N 1
ATOM 725 C CA . ASP A 1 97 ? -11.060 -0.241 -3.894 1.00 95.50 97 ASP A CA 1
ATOM 726 C C . ASP A 1 97 ? -10.506 -0.246 -2.456 1.00 95.50 97 ASP A C 1
ATOM 728 O O . ASP A 1 97 ? -11.270 -0.134 -1.491 1.00 95.50 97 ASP A O 1
ATOM 732 N N . ALA A 1 98 ? -9.176 -0.263 -2.307 1.00 93.38 98 ALA A N 1
ATOM 733 C CA . ALA A 1 98 ? -8.478 -0.116 -1.032 1.00 93.38 98 ALA A CA 1
ATOM 734 C C . ALA A 1 98 ? -8.808 1.213 -0.340 1.00 93.38 98 ALA A C 1
ATOM 736 O O . ALA A 1 98 ? -9.195 1.219 0.831 1.00 93.38 98 ALA A O 1
ATOM 737 N N . VAL A 1 99 ? -8.709 2.337 -1.056 1.00 92.12 99 VAL A N 1
ATOM 738 C CA . VAL A 1 99 ? -9.052 3.665 -0.521 1.00 92.12 99 VA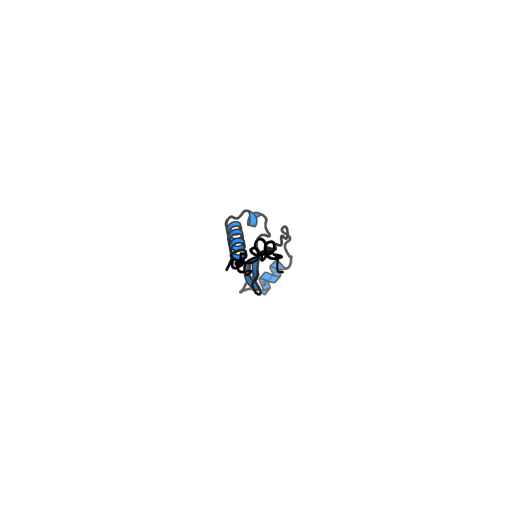L A CA 1
ATOM 739 C C . VAL A 1 99 ? -10.533 3.728 -0.143 1.00 92.12 99 VAL A C 1
ATOM 741 O O . VAL A 1 99 ? -10.871 4.190 0.950 1.00 92.12 99 VAL A O 1
ATOM 744 N N . GLY A 1 100 ? -11.424 3.193 -0.982 1.00 93.50 100 GLY A N 1
ATOM 745 C CA . GLY A 1 100 ? -12.852 3.103 -0.667 1.00 93.50 100 GLY A CA 1
ATOM 746 C C . GLY A 1 100 ? -13.126 2.300 0.610 1.00 93.50 100 GLY A C 1
ATOM 747 O O . GLY A 1 100 ? -13.918 2.717 1.459 1.00 93.50 100 GLY A O 1
ATOM 748 N N . TRP A 1 101 ? -12.437 1.172 0.797 1.00 93.31 101 TRP A N 1
ATOM 749 C CA . TRP A 1 101 ? -12.521 0.377 2.022 1.00 93.31 101 TRP A CA 1
ATOM 750 C C . TRP A 1 101 ? -11.981 1.132 3.245 1.00 93.31 101 TRP A C 1
ATOM 752 O O . TRP A 1 101 ? -12.653 1.160 4.280 1.00 93.31 101 TRP A O 1
ATOM 762 N N . LEU A 1 102 ? -10.828 1.799 3.120 1.00 91.88 102 LEU A N 1
ATOM 763 C CA . LEU A 1 102 ? -10.205 2.592 4.187 1.00 91.88 102 LEU A CA 1
ATOM 764 C C . LEU A 1 102 ? -11.099 3.744 4.661 1.00 91.88 102 LEU A C 1
ATOM 766 O O . LEU A 1 102 ? -11.096 4.057 5.854 1.00 91.88 102 LEU A O 1
ATOM 770 N N . LEU A 1 103 ? -11.902 4.332 3.771 1.00 88.56 103 LEU A N 1
ATOM 771 C CA . LEU A 1 103 ? -12.738 5.500 4.068 1.00 88.56 103 LEU A CA 1
ATOM 772 C C . LEU A 1 103 ? -14.190 5.173 4.457 1.00 88.56 103 LEU A C 1
ATOM 774 O O . LEU A 1 103 ? -14.893 6.050 4.965 1.00 88.56 103 LEU A O 1
ATOM 778 N N . ARG A 1 104 ? -14.646 3.926 4.278 1.00 88.06 104 ARG A N 1
ATOM 779 C CA . ARG A 1 104 ? -16.038 3.513 4.534 1.00 88.06 104 ARG A CA 1
ATOM 780 C C . ARG A 1 104 ? -16.483 3.792 5.979 1.00 88.06 104 ARG A C 1
ATOM 782 O O . ARG A 1 104 ? -15.820 3.349 6.922 1.00 88.06 104 ARG A O 1
ATOM 789 N N . ARG A 1 105 ? -17.613 4.484 6.165 1.00 79.19 105 ARG A N 1
ATOM 790 C CA . ARG A 1 105 ? -18.249 4.650 7.489 1.00 79.19 105 ARG A CA 1
ATOM 791 C C . ARG A 1 105 ? -18.880 3.324 7.926 1.00 79.19 105 ARG A C 1
ATOM 793 O O . ARG A 1 105 ? -19.324 2.565 7.067 1.00 79.19 105 ARG A O 1
ATOM 800 N N . ARG A 1 106 ? -18.815 3.020 9.222 1.00 66.75 106 ARG A N 1
ATOM 801 C CA . ARG A 1 106 ? -19.516 1.871 9.806 1.00 66.75 106 ARG A CA 1
ATOM 802 C C . ARG A 1 106 ? -20.928 2.274 10.181 1.00 66.75 106 ARG A C 1
ATOM 804 O O . ARG A 1 106 ? -21.087 3.461 10.536 1.00 66.75 106 ARG A O 1
#

Radius of gyration: 32.05 Å; chains: 1; bounding box: 75×78×68 Å

Sequence (106 aa):
MLRCASTLLLFGALLLVGCAAAPGPSSTDAGLARVVYVTHSGGYRHDCLPTSAQVTNPWGHPLAWVRMHGQGRVLYCALGHESSTWEDGRFQALLRDAVGWLLRRR

Secondary structure (DSSP, 8-state):
------SSSSSS---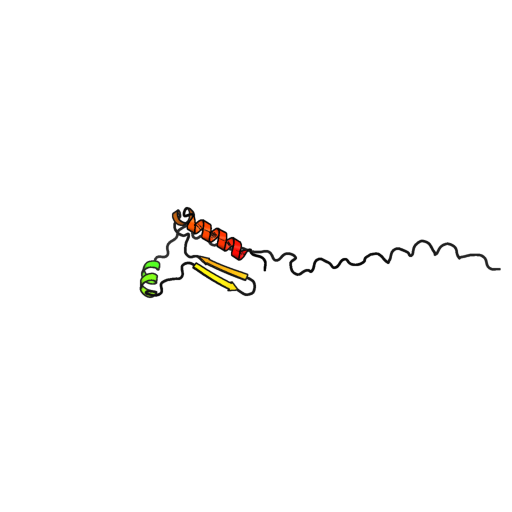SS---------TTSS-----------TT---TTHHHHHHHTTTT---SEEEEEETTEEEEEE----SHHHHH-HHHHHHHHHHHHHHH---

pLDDT: mean 75.81, std 16.8, range [40.88, 97.44]

Foldseek 3Di:
DDDDPDPDPPDPPPPPPPCPPDPPPPCPPPDPDQDDDDDDPQQDDDPCVVVQQVVCPPPGDPQKDWDDDPPAIDIDGVPPNDVVCVVDPVSVVVVVVVVCVRPDDD